Protein AF-A0A519JUZ9-F1 (afdb_monomer)

Foldseek 3Di:
DVVVQVCCVVVVHAKDKDKDDDPPGDIDIDMDGHPVD

Mean predicted aligned error: 2.49 Å

pLDDT: mean 96.04, std 3.42, range [79.88, 97.88]

Nearest PDB structures (foldseek):
  6i72-assembly1_A  TM=4.875E-01  e=6.645E+00  Fragaria x ananassa
  2h00-assembly1_A  TM=3.775E-01  e=2.644E+00  Homo sapiens
  2iik-assembly1_B  TM=4.089E-01  e=5.826E+00  Homo sapiens

Structure (mmCIF, N/CA/C/O backbone):
data_AF-A0A519JUZ9-F1
#
_entry.id   AF-A0A519JUZ9-F1
#
loop_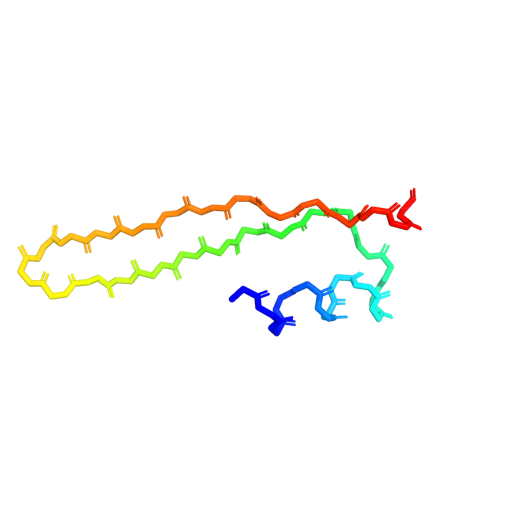
_atom_site.group_PDB
_atom_site.id
_atom_site.type_symbol
_atom_site.label_atom_id
_atom_site.label_alt_id
_atom_site.label_comp_id
_atom_site.label_asym_id
_atom_site.label_entity_id
_atom_site.label_seq_id
_atom_site.pdbx_PDB_ins_code
_atom_site.Cartn_x
_atom_site.Cartn_y
_atom_site.Cartn_z
_atom_site.occupancy
_atom_site.B_iso_or_equiv
_atom_site.auth_seq_id
_atom_site.auth_comp_id
_atom_site.auth_asym_id
_atom_site.auth_atom_id
_atom_site.pdbx_PDB_model_num
ATOM 1 N N . ALA A 1 1 ? -7.464 0.796 -4.840 1.00 86.00 1 ALA A N 1
ATOM 2 C CA . ALA A 1 1 ? -8.091 1.558 -3.738 1.00 86.00 1 ALA A CA 1
ATOM 3 C C . ALA A 1 1 ? -9.284 0.812 -3.138 1.00 86.00 1 ALA A C 1
ATOM 5 O O . ALA A 1 1 ? -9.234 0.529 -1.952 1.00 86.00 1 ALA A O 1
ATOM 6 N N . TYR A 1 2 ? -10.300 0.426 -3.928 1.00 95.38 2 TYR A N 1
ATOM 7 C CA . TYR A 1 2 ? -11.489 -0.284 -3.416 1.00 95.38 2 TYR A CA 1
ATOM 8 C C . TYR A 1 2 ? -11.166 -1.568 -2.631 1.00 95.38 2 TYR A C 1
ATOM 10 O O . TYR A 1 2 ? -11.655 -1.737 -1.521 1.00 95.38 2 TYR A O 1
ATOM 18 N N . SER A 1 3 ? -10.280 -2.423 -3.153 1.00 96.62 3 SER A N 1
ATOM 19 C CA . SER A 1 3 ? -9.848 -3.645 -2.456 1.00 96.62 3 SER A CA 1
ATOM 20 C C . SER A 1 3 ? -9.221 -3.361 -1.086 1.00 96.62 3 SER A C 1
ATOM 22 O O . SER A 1 3 ? -9.592 -3.986 -0.102 1.00 96.62 3 SER A O 1
ATOM 24 N N . ALA A 1 4 ? -8.327 -2.372 -1.005 1.00 97.00 4 ALA A N 1
ATOM 25 C CA . ALA A 1 4 ? -7.691 -1.968 0.248 1.00 97.00 4 ALA A CA 1
ATOM 26 C C . ALA A 1 4 ? -8.693 -1.373 1.255 1.00 97.00 4 ALA A C 1
ATOM 28 O O . ALA A 1 4 ? -8.593 -1.656 2.4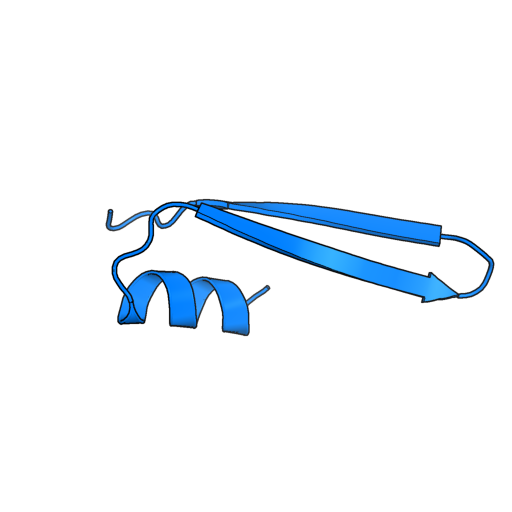43 1.00 97.00 4 ALA A O 1
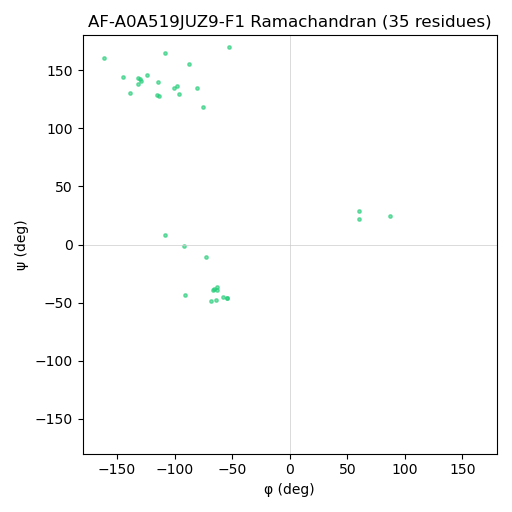ATOM 29 N N . ALA A 1 5 ? -9.670 -0.584 0.793 1.00 97.19 5 ALA A N 1
ATOM 30 C CA . ALA A 1 5 ? -10.729 -0.039 1.645 1.00 97.19 5 ALA A CA 1
ATOM 31 C C . ALA A 1 5 ? -11.663 -1.137 2.189 1.00 97.19 5 ALA A C 1
ATOM 33 O O . ALA A 1 5 ? -12.039 -1.099 3.360 1.00 97.19 5 ALA A O 1
ATOM 34 N N . LEU A 1 6 ? -11.995 -2.137 1.364 1.00 97.56 6 LEU A N 1
ATOM 35 C CA . LEU A 1 6 ? -12.775 -3.299 1.789 1.00 97.56 6 LEU A CA 1
ATOM 36 C C . LEU A 1 6 ? -12.015 -4.123 2.836 1.00 97.56 6 LEU A C 1
ATOM 38 O O . LEU A 1 6 ? -12.574 -4.434 3.882 1.00 97.56 6 LEU A O 1
ATOM 42 N N . GLU A 1 7 ? -10.738 -4.433 2.601 1.00 96.94 7 GLU A N 1
ATOM 43 C CA . GLU A 1 7 ? -9.925 -5.165 3.581 1.00 96.94 7 GLU A CA 1
ATOM 44 C C . GLU A 1 7 ? -9.728 -4.390 4.887 1.00 96.94 7 GLU A C 1
ATOM 46 O O . GLU A 1 7 ? -9.792 -4.985 5.960 1.00 96.94 7 GLU A O 1
ATOM 51 N N . LEU A 1 8 ? -9.528 -3.069 4.824 1.00 97.06 8 LEU A N 1
ATOM 52 C CA . LEU A 1 8 ? -9.483 -2.200 6.004 1.00 97.06 8 LEU A CA 1
ATOM 53 C C . LEU A 1 8 ? -10.735 -2.359 6.868 1.00 97.06 8 LEU A C 1
ATOM 55 O O . LEU A 1 8 ? -10.623 -2.512 8.084 1.00 97.06 8 LEU A O 1
ATOM 59 N N . ASN A 1 9 ? -11.908 -2.361 6.230 1.00 96.94 9 ASN A N 1
ATOM 60 C CA . ASN A 1 9 ? -13.187 -2.523 6.907 1.00 96.94 9 ASN A CA 1
ATOM 61 C C . ASN A 1 9 ? -13.356 -3.940 7.480 1.00 96.94 9 ASN A C 1
ATOM 63 O O . ASN A 1 9 ? -13.638 -4.081 8.666 1.00 96.94 9 ASN A O 1
ATOM 67 N N . LEU A 1 10 ? -13.090 -4.983 6.685 1.00 97.69 10 LEU A N 1
ATOM 68 C CA . LEU A 1 10 ? -13.211 -6.385 7.113 1.00 97.69 10 LEU A CA 1
ATOM 69 C C . LEU A 1 10 ? -12.248 -6.755 8.247 1.00 97.69 10 LEU A C 1
ATOM 71 O O . LEU A 1 10 ? -12.589 -7.551 9.117 1.00 97.69 10 LEU A O 1
ATOM 75 N N . THR A 1 11 ? -11.037 -6.199 8.232 1.00 97.25 11 THR A N 1
ATOM 76 C CA . THR A 1 11 ? -10.001 -6.495 9.233 1.00 97.25 11 THR A CA 1
ATOM 77 C C . THR A 1 11 ? -10.016 -5.536 10.421 1.00 97.25 11 THR A C 1
ATOM 79 O O . THR A 1 1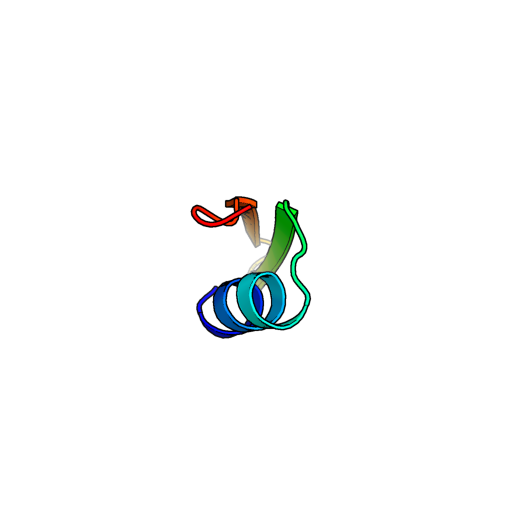1 ? -9.192 -5.691 11.322 1.00 97.25 11 THR A O 1
ATOM 82 N N . GLY A 1 12 ? -10.912 -4.542 10.435 1.00 96.81 12 GLY A N 1
ATOM 83 C CA . GLY A 1 12 ? -10.979 -3.53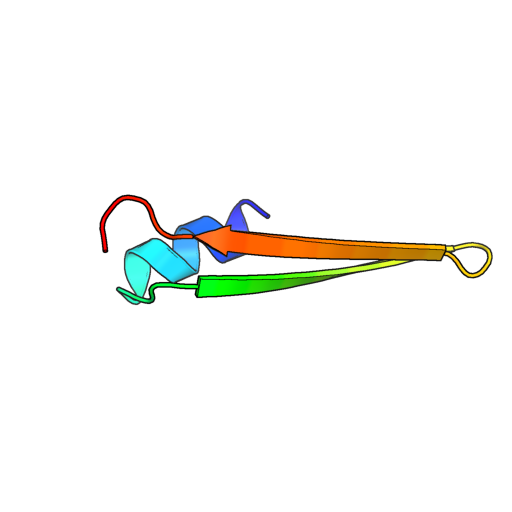6 11.498 1.00 96.81 12 GLY A CA 1
ATOM 84 C C . GLY A 1 12 ? -9.690 -2.722 11.640 1.00 96.81 12 GLY A C 1
ATOM 85 O O . GLY A 1 12 ? -9.344 -2.288 12.734 1.00 96.81 12 GLY A O 1
ATOM 86 N N . LYS A 1 13 ? -8.932 -2.546 10.552 1.00 97.25 13 LYS A N 1
ATOM 87 C CA . LYS A 1 13 ? -7.700 -1.748 10.548 1.00 97.25 13 LYS A CA 1
ATOM 88 C C . LYS A 1 13 ? -8.023 -0.278 10.277 1.00 97.25 13 LYS A C 1
ATOM 90 O O . LYS A 1 13 ? -9.038 0.045 9.661 1.00 97.25 13 LYS A O 1
ATOM 95 N N . ARG A 1 14 ? -7.136 0.614 10.731 1.00 97.00 14 ARG A N 1
ATOM 96 C CA . ARG A 1 14 ? -7.335 2.071 10.651 1.00 97.00 14 ARG A CA 1
ATOM 97 C C . ARG A 1 14 ? -6.779 2.705 9.378 1.00 97.00 14 ARG A C 1
ATOM 99 O O . ARG A 1 14 ? -7.452 3.530 8.774 1.00 97.00 14 ARG A O 1
ATOM 106 N N . TYR A 1 15 ? -5.577 2.308 8.960 1.00 97.88 15 TYR A N 1
ATOM 107 C CA . TYR A 1 15 ? -4.882 2.904 7.817 1.00 97.88 15 TYR A CA 1
ATOM 108 C C . TYR A 1 15 ? -4.347 1.849 6.854 1.00 97.88 15 TYR A C 1
ATOM 110 O O . TYR A 1 15 ? -3.852 0.804 7.281 1.00 97.88 15 TYR A O 1
ATOM 118 N N . ALA A 1 16 ? -4.394 2.154 5.559 1.00 97.75 16 ALA A N 1
ATOM 119 C CA . ALA A 1 16 ? -3.683 1.416 4.522 1.00 97.75 16 ALA A CA 1
ATOM 120 C C . ALA A 1 16 ? -2.889 2.369 3.629 1.00 97.75 16 ALA A C 1
ATOM 122 O O . ALA A 1 16 ? -3.356 3.456 3.288 1.00 97.75 16 ALA A O 1
ATOM 123 N N . LEU A 1 17 ? -1.704 1.921 3.217 1.00 97.69 17 LEU A N 1
ATOM 124 C CA . LEU A 1 17 ? -0.907 2.550 2.173 1.00 97.69 17 LEU A CA 1
ATOM 125 C C . LEU A 1 17 ? -1.173 1.833 0.850 1.00 97.69 17 LEU A C 1
ATOM 127 O O . LEU A 1 17 ? -1.058 0.612 0.764 1.00 97.69 17 LEU A O 1
ATOM 131 N N . VAL A 1 18 ? -1.487 2.600 -0.188 1.00 97.25 18 VAL A N 1
ATOM 132 C CA . VAL A 1 18 ? -1.613 2.113 -1.560 1.00 97.25 18 VAL A CA 1
ATOM 133 C C . VAL A 1 18 ? -0.538 2.771 -2.405 1.00 97.25 18 VAL A C 1
ATOM 135 O O . VAL A 1 18 ? -0.421 3.995 -2.417 1.00 97.25 18 VAL A O 1
ATOM 138 N N . THR A 1 19 ? 0.216 1.959 -3.139 1.00 97.12 19 THR A N 1
ATOM 139 C CA . THR A 1 19 ? 1.197 2.420 -4.121 1.00 97.12 19 THR A CA 1
ATOM 140 C C . THR A 1 19 ? 0.892 1.808 -5.482 1.00 97.12 19 THR A C 1
ATOM 142 O O . THR A 1 19 ? 0.390 0.688 -5.585 1.00 97.12 19 THR A O 1
ATOM 145 N N . MET A 1 20 ? 1.156 2.565 -6.541 1.00 97.12 20 MET A N 1
ATOM 146 C CA . MET A 1 20 ? 1.022 2.097 -7.915 1.00 97.12 20 MET A CA 1
ATOM 147 C C . MET A 1 20 ? 2.193 2.612 -8.743 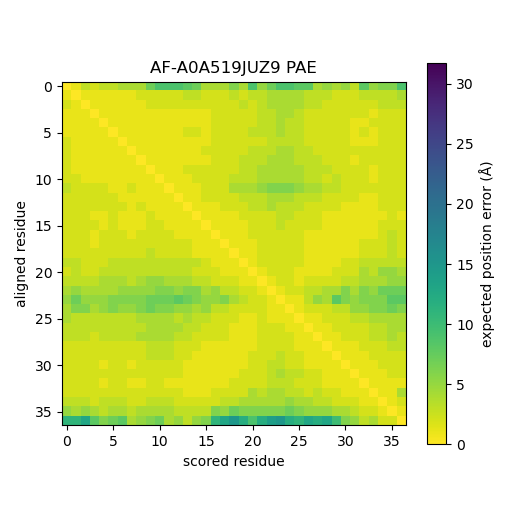1.00 97.12 20 MET A C 1
ATOM 149 O O . MET A 1 20 ? 2.481 3.810 -8.740 1.00 97.12 20 MET A O 1
ATOM 153 N N . CYS A 1 21 ? 2.836 1.705 -9.475 1.00 96.06 21 CYS A N 1
ATOM 154 C CA . CYS A 1 21 ? 3.798 2.057 -10.509 1.00 96.06 21 CYS A CA 1
ATOM 155 C C . CYS A 1 21 ? 3.048 2.437 -11.783 1.00 96.06 21 CYS A C 1
ATOM 157 O O . CYS A 1 21 ? 2.137 1.729 -12.214 1.00 96.06 21 CYS A O 1
ATOM 159 N N . ILE A 1 22 ? 3.465 3.531 -12.400 1.00 96.44 22 ILE A N 1
ATOM 160 C CA . ILE A 1 22 ? 3.002 3.966 -13.710 1.00 96.44 22 ILE A CA 1
ATOM 161 C C . ILE A 1 22 ? 4.219 3.885 -14.637 1.00 96.44 22 ILE A C 1
ATOM 163 O O . ILE A 1 22 ? 5.346 4.169 -14.226 1.00 96.44 22 ILE A O 1
ATOM 167 N N . GLY A 1 23 ? 4.021 3.434 -15.880 1.00 95.94 23 GLY A N 1
ATOM 168 C CA . GLY A 1 23 ? 5.098 3.363 -16.874 1.00 95.94 23 GLY A CA 1
ATOM 169 C C . GLY A 1 23 ? 5.834 4.700 -17.035 1.00 95.94 23 GLY A C 1
ATOM 170 O O . GLY A 1 23 ? 5.402 5.721 -16.513 1.00 95.94 23 GLY A O 1
ATOM 171 N N . VAL A 1 24 ? 6.963 4.693 -17.751 1.00 95.31 24 VAL A N 1
ATOM 172 C CA . VAL A 1 24 ? 7.816 5.882 -17.982 1.00 95.31 24 VAL A CA 1
ATOM 173 C C . VAL A 1 24 ? 8.391 6.541 -16.713 1.00 95.31 24 VAL A C 1
ATOM 175 O O . VAL A 1 24 ? 8.812 7.693 -16.747 1.00 95.31 24 VAL A O 1
ATOM 178 N N . GLY A 1 25 ? 8.477 5.794 -15.605 1.00 96.12 25 GLY A N 1
ATOM 179 C CA . GLY A 1 25 ? 9.170 6.220 -14.382 1.00 96.12 25 GLY A CA 1
ATOM 180 C C . GLY A 1 25 ? 8.312 7.027 -13.408 1.00 96.12 25 GLY A C 1
ATOM 1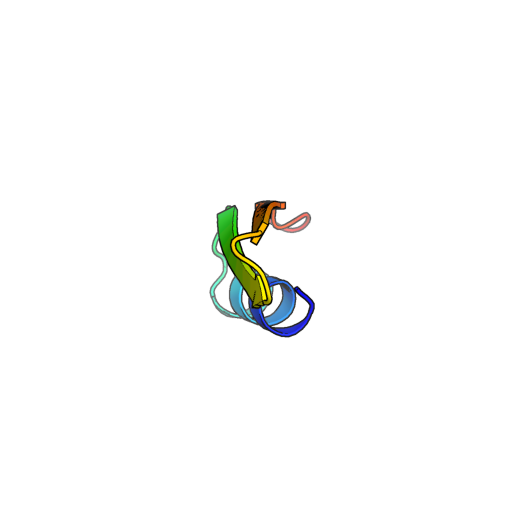81 O O . GLY A 1 25 ? 8.851 7.805 -12.625 1.00 96.12 25 GLY A O 1
ATOM 182 N N . GLN A 1 26 ? 6.989 6.864 -13.452 1.00 97.56 26 GLN A N 1
ATOM 183 C CA . GLN A 1 26 ? 6.062 7.562 -12.565 1.00 97.56 26 GLN A CA 1
ATOM 184 C C . GLN A 1 26 ? 5.442 6.626 -11.525 1.00 97.56 26 GLN A C 1
ATOM 186 O O . GLN A 1 26 ? 5.476 5.401 -11.631 1.00 97.56 26 GLN A O 1
ATOM 191 N N . GLY A 1 27 ? 4.845 7.213 -10.495 1.00 96.75 27 GLY A N 1
ATOM 192 C CA . GLY A 1 27 ? 4.125 6.460 -9.4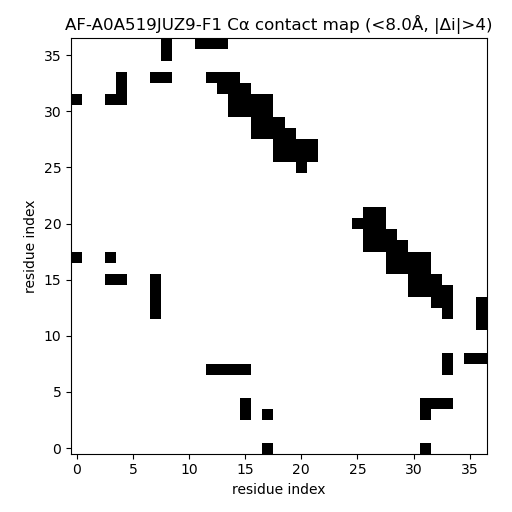83 1.00 96.75 27 GLY A CA 1
ATOM 193 C C . GLY A 1 27 ? 3.168 7.336 -8.698 1.00 96.75 27 GLY A C 1
ATOM 194 O O . GLY A 1 27 ? 3.290 8.560 -8.681 1.00 96.75 27 GLY A O 1
ATOM 195 N N . TYR A 1 28 ? 2.210 6.685 -8.050 1.00 96.38 28 TYR A N 1
ATOM 196 C CA . TYR A 1 28 ? 1.243 7.328 -7.173 1.00 96.38 28 TYR A CA 1
ATOM 197 C C . TYR A 1 28 ? 1.207 6.610 -5.827 1.00 96.38 28 TYR A C 1
ATOM 199 O O . TYR A 1 28 ? 1.274 5.379 -5.771 1.00 96.38 28 TYR A O 1
ATOM 207 N N . ALA A 1 29 ? 1.092 7.381 -4.749 1.00 97.75 29 ALA A N 1
ATOM 208 C CA . ALA A 1 29 ? 0.958 6.874 -3.393 1.00 97.75 29 ALA A CA 1
ATOM 209 C C . ALA A 1 29 ? -0.203 7.584 -2.693 1.00 97.75 29 ALA A C 1
ATOM 211 O O . ALA A 1 29 ? -0.376 8.793 -2.832 1.00 97.75 29 ALA A O 1
ATOM 212 N N . MET A 1 30 ? -0.997 6.824 -1.944 1.00 97.44 30 MET A N 1
ATOM 213 C CA . MET A 1 30 ? -2.158 7.324 -1.213 1.00 97.44 30 MET A CA 1
ATOM 214 C C . MET A 1 30 ? -2.306 6.579 0.108 1.00 97.44 30 MET A C 1
ATOM 216 O O . MET A 1 30 ? -2.085 5.370 0.180 1.00 97.44 30 MET A O 1
ATOM 220 N N . ILE A 1 31 ? -2.741 7.306 1.132 1.00 97.56 31 ILE A N 1
ATOM 221 C CA . ILE A 1 31 ? -3.214 6.731 2.388 1.00 97.56 31 ILE A CA 1
ATOM 222 C C . ILE A 1 31 ? -4.740 6.675 2.358 1.00 97.56 31 ILE A C 1
ATOM 224 O O . ILE A 1 31 ? -5.391 7.632 1.942 1.00 97.56 31 ILE A O 1
ATOM 228 N N . ILE A 1 32 ? -5.296 5.554 2.806 1.00 97.38 32 ILE A N 1
ATOM 229 C CA . ILE A 1 32 ? -6.732 5.367 3.013 1.00 97.38 32 ILE A CA 1
ATOM 230 C C . ILE A 1 32 ? -6.962 5.195 4.514 1.00 97.38 32 ILE A C 1
ATOM 232 O O . ILE A 1 32 ? -6.318 4.349 5.137 1.00 97.38 32 ILE A O 1
ATOM 236 N N . GLU A 1 33 ? -7.870 5.989 5.080 1.00 97.75 33 GLU A N 1
ATOM 237 C CA . GLU A 1 33 ? -8.351 5.855 6.458 1.00 97.75 33 GLU A CA 1
ATOM 238 C C . GLU A 1 33 ? -9.716 5.161 6.464 1.00 97.75 33 GLU A C 1
ATOM 240 O O . GLU A 1 33 ? -10.596 5.481 5.661 1.00 97.75 33 GLU A O 1
ATOM 245 N N . ASN A 1 34 ? -9.891 4.191 7.358 1.00 96.94 34 ASN A N 1
ATOM 246 C CA . ASN A 1 34 ? -11.176 3.545 7.575 1.00 96.94 34 ASN A CA 1
ATOM 247 C C . ASN A 1 34 ? -12.097 4.483 8.364 1.00 96.94 34 ASN A C 1
ATOM 249 O O . ASN A 1 34 ? -11.817 4.813 9.511 1.00 96.94 34 ASN A O 1
ATOM 253 N N . THR A 1 35 ? -13.223 4.870 7.769 1.00 95.88 35 THR A N 1
ATOM 254 C CA . THR A 1 35 ? -14.192 5.789 8.385 1.00 95.88 35 THR A CA 1
ATOM 255 C C . THR A 1 35 ? -15.003 5.164 9.524 1.00 95.88 35 THR A C 1
ATOM 257 O O . THR A 1 35 ? -15.747 5.878 10.186 1.00 95.88 35 THR A O 1
ATOM 260 N N . GLN A 1 36 ? -14.936 3.841 9.701 1.00 90.81 36 GLN A N 1
ATOM 261 C CA . GLN A 1 36 ? -15.672 3.087 10.725 1.00 90.81 36 GLN A CA 1
ATOM 262 C C . GLN A 1 36 ? -14.765 2.567 11.854 1.00 90.81 36 GLN A C 1
ATOM 264 O O . GLN A 1 36 ? -15.219 1.747 12.650 1.00 90.81 36 GLN A O 1
ATOM 269 N N . PHE A 1 37 ? -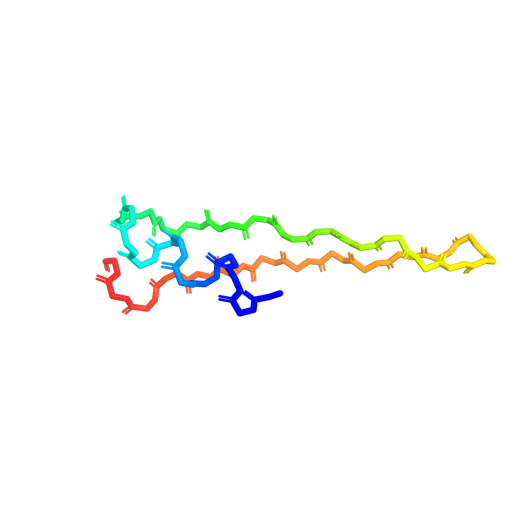13.491 2.976 11.886 1.00 79.88 37 PHE A N 1
ATOM 270 C CA . PHE A 1 37 ? -12.576 2.646 12.981 1.00 79.88 37 PHE A CA 1
ATOM 271 C C . PHE A 1 37 ? -12.919 3.422 14.259 1.00 79.88 37 PHE A C 1
ATOM 273 O O . PHE A 1 37 ? -13.282 4.614 14.142 1.00 79.88 37 PHE A O 1
#

Radius of gyration: 11.66 Å; Cα contacts (8 Å, |Δi|>4): 50; chains: 1; bounding box: 25×14×31 Å

Sequence (37 aa):
AYSAALELNLTGKRYALVTMCIGVGQGYAMIIENTQF

Solvent-accessible surface area (backbone atoms only — not comparable to full-atom values): 2410 Å² total; per-residue (Å²): 108,71,68,59,54,51,49,26,59,77,68,70,38,52,73,46,82,47,78,45,85,42,82,97,85,42,70,51,76,48,78,46,72,40,90,85,101

Secondary structure (DSSP, 8-state):
-HHHHHHHHHTT-SEEEEEEEEGGGEEEEEEEE-TT-